Protein AF-A0A961JTB2-F1 (afdb_monomer_lite)

Secondary structure (DSSP, 8-state):
-HIIIIIHHHHSTTHHHHHHHHHHHHHHHHHHHHHHHHHHHTT----THHHHHHHHHHHHHHHHHHTTT---TTHHHHHHHHHHHHHHHHHHHHHHHHHHH---HHHHHHTT-

pLDDT: mean 92.81, std 3.12, range [81.19, 97.75]

Radius of gyration: 18.01 Å; chains: 1; bounding box: 35×44×41 Å

Foldseek 3Di:
DCCVVPPCCCPNPCVVVSVVVVCVVVVVVVVLVVVVVVCVVVVHDAPLLVLLQVQLQVQLVVLVVVCPPDPDPVSNVVSNVRSNVRSVVLLVQLVVCCVPVVDDSHVRNVVSD

Sequence (113 aa):
AIRIIFWDPLFGDFASYTRGQLLIKAGPLVLIAIGLSLGFKAGIWNIGAEGQYIIGAVVGAGVGLAFYPTENRLIFPLMIAAGALGGWAWAMIPALLKTRLGTNEILVSLMLV

Structure (mmCIF, N/CA/C/O backbone):
data_AF-A0A961JTB2-F1
#
_entry.id   AF-A0A961JTB2-F1
#
loop_
_atom_site.group_PDB
_atom_site.id
_atom_site.type_symbol
_atom_site.label_atom_id
_atom_site.label_alt_id
_atom_site.label_comp_id
_atom_site.label_asym_id
_atom_site.label_entity_id
_atom_site.label_seq_id
_atom_site.pdbx_PDB_ins_code
_atom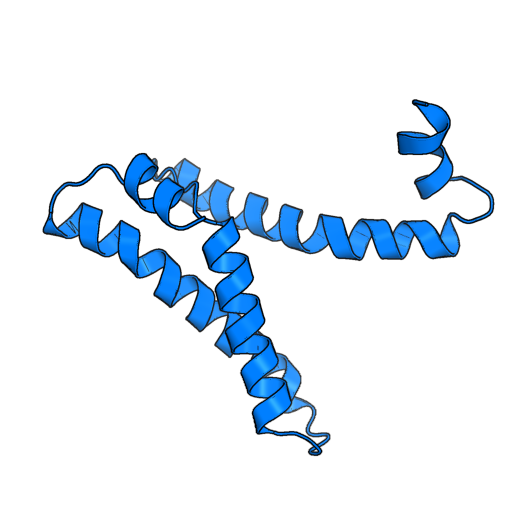_site.Cartn_x
_atom_site.Cartn_y
_atom_site.Cartn_z
_atom_site.occupancy
_atom_site.B_iso_or_equiv
_atom_site.auth_seq_id
_atom_site.auth_comp_id
_atom_site.auth_asym_id
_atom_site.auth_atom_id
_atom_site.pdbx_PDB_model_num
ATOM 1 N N . ALA A 1 1 ? 19.977 25.190 0.223 1.00 81.19 1 ALA A N 1
ATOM 2 C CA . ALA A 1 1 ? 19.169 24.046 0.699 1.00 81.19 1 ALA A CA 1
ATOM 3 C C . ALA A 1 1 ? 17.825 23.946 -0.025 1.00 81.19 1 ALA A C 1
ATOM 5 O O . ALA A 1 1 ? 17.649 22.994 -0.765 1.00 81.19 1 ALA A O 1
ATOM 6 N N . ILE A 1 2 ? 16.920 24.928 0.101 1.00 89.50 2 ILE A N 1
ATOM 7 C CA . ILE A 1 2 ? 15.562 24.869 -0.491 1.00 89.50 2 ILE A CA 1
ATOM 8 C C . ILE A 1 2 ? 15.582 24.578 -2.000 1.00 89.50 2 ILE A C 1
ATOM 10 O O . ILE A 1 2 ? 14.913 23.655 -2.448 1.00 89.50 2 ILE A O 1
ATOM 14 N N . ARG A 1 3 ? 16.404 25.298 -2.776 1.00 89.50 3 ARG A N 1
ATOM 15 C CA . ARG A 1 3 ? 16.547 25.059 -4.223 1.00 89.50 3 ARG A CA 1
ATOM 16 C C . ARG A 1 3 ? 16.988 23.621 -4.544 1.00 89.50 3 ARG A C 1
ATOM 18 O O . ARG A 1 3 ? 16.351 22.957 -5.349 1.00 89.50 3 ARG A O 1
ATOM 25 N N . ILE A 1 4 ? 18.005 23.128 -3.841 1.00 87.31 4 ILE A N 1
ATOM 26 C CA . ILE A 1 4 ? 18.564 21.780 -4.037 1.00 87.31 4 ILE A CA 1
ATOM 27 C C . ILE A 1 4 ? 17.541 20.686 -3.704 1.00 87.31 4 ILE A C 1
ATOM 29 O O . ILE A 1 4 ? 17.515 19.647 -4.351 1.00 87.31 4 ILE A O 1
ATOM 33 N N . ILE A 1 5 ? 16.689 20.913 -2.703 1.00 87.00 5 ILE A N 1
ATOM 34 C CA . ILE A 1 5 ? 15.716 19.915 -2.240 1.00 87.00 5 ILE A CA 1
ATOM 35 C C . ILE A 1 5 ? 14.428 19.947 -3.075 1.00 87.00 5 ILE A C 1
ATOM 37 O O . ILE A 1 5 ? 13.874 18.893 -3.367 1.00 87.00 5 ILE A O 1
ATOM 41 N N . PHE A 1 6 ? 13.944 21.131 -3.463 1.00 89.12 6 PHE A N 1
ATOM 42 C CA . PHE A 1 6 ? 12.609 21.285 -4.058 1.00 89.12 6 PHE A CA 1
ATOM 43 C C . PHE A 1 6 ? 12.609 21.678 -5.539 1.00 89.12 6 PHE A C 1
ATOM 45 O O . PHE A 1 6 ? 11.664 21.345 -6.246 1.00 89.12 6 PHE A O 1
ATOM 52 N N . TRP A 1 7 ? 13.635 22.379 -6.026 1.00 90.75 7 TRP A N 1
ATOM 53 C CA . TRP A 1 7 ? 13.667 22.901 -7.397 1.00 90.75 7 TRP A CA 1
ATOM 54 C C . TRP A 1 7 ? 14.510 22.032 -8.328 1.00 90.75 7 TRP A C 1
ATOM 56 O O . TRP A 1 7 ? 14.036 21.586 -9.372 1.00 90.75 7 TRP A O 1
ATOM 66 N N . ASP A 1 8 ? 15.749 21.749 -7.937 1.00 90.56 8 ASP A N 1
ATOM 67 C CA . ASP A 1 8 ? 16.717 21.048 -8.781 1.00 90.56 8 ASP A CA 1
ATOM 68 C C . ASP A 1 8 ? 16.293 19.601 -9.138 1.00 90.56 8 ASP A C 1
ATOM 70 O O . ASP A 1 8 ? 16.505 19.197 -10.282 1.00 90.56 8 ASP A O 1
ATOM 74 N N . PRO A 1 9 ? 15.604 18.829 -8.268 1.00 89.31 9 PRO A N 1
ATOM 75 C CA . PRO A 1 9 ? 15.081 17.508 -8.634 1.00 89.31 9 PRO A CA 1
ATOM 76 C C . PRO A 1 9 ? 14.007 17.544 -9.728 1.00 89.31 9 PRO A C 1
ATOM 78 O O . PRO A 1 9 ? 13.833 16.567 -10.457 1.00 89.31 9 PRO A O 1
ATOM 81 N N . LEU A 1 10 ? 13.279 18.660 -9.834 1.00 90.44 10 LEU A N 1
ATOM 82 C CA . LEU A 1 10 ? 12.180 18.836 -10.781 1.00 90.44 10 LEU A CA 1
ATOM 83 C C . LEU A 1 10 ? 12.634 19.522 -12.073 1.00 90.44 10 LEU A C 1
ATOM 85 O O . LEU A 1 10 ? 12.169 19.141 -13.149 1.00 90.44 10 LEU A O 1
ATOM 89 N N . PHE A 1 11 ? 13.536 20.501 -11.982 1.00 93.19 11 PHE A N 1
ATOM 90 C CA . PHE A 1 11 ? 13.876 21.412 -13.083 1.00 93.19 11 PHE A CA 1
ATOM 91 C C . PHE A 1 11 ? 15.380 21.596 -13.327 1.00 93.19 11 PHE A C 1
ATOM 93 O O . PHE A 1 11 ? 15.745 22.342 -14.230 1.00 93.19 11 PHE A O 1
ATOM 100 N N . GLY A 1 12 ? 16.251 20.960 -12.540 1.00 90.06 12 GLY A N 1
ATOM 101 C CA . GLY A 1 12 ? 17.701 21.043 -12.727 1.00 90.06 12 GLY A CA 1
ATOM 102 C C . GLY A 1 12 ? 18.211 20.225 -13.916 1.00 90.06 12 GLY A C 1
ATOM 103 O O . GLY A 1 12 ? 17.469 19.466 -14.541 1.00 90.06 12 GLY A O 1
ATOM 104 N N . ASP A 1 13 ? 19.512 20.325 -14.183 1.00 90.88 13 ASP A N 1
ATOM 105 C CA . ASP A 1 13 ? 20.164 19.679 -15.333 1.00 90.88 13 ASP A CA 1
ATOM 106 C C . ASP A 1 13 ? 20.022 18.143 -15.327 1.00 90.88 13 ASP A C 1
ATOM 108 O O . ASP A 1 13 ? 19.934 17.509 -16.376 1.00 90.88 13 ASP A O 1
ATOM 112 N N . PHE A 1 14 ? 19.915 17.538 -14.138 1.00 88.81 14 PHE A N 1
ATOM 113 C CA . PHE A 1 14 ? 19.720 16.094 -13.944 1.00 88.81 14 PHE A CA 1
ATOM 114 C C . PHE A 1 14 ? 18.252 15.685 -13.737 1.00 88.81 14 PHE A C 1
ATOM 116 O O . PHE A 1 14 ? 17.970 14.546 -13.358 1.00 88.81 14 PHE A O 1
ATOM 123 N N . ALA A 1 15 ? 17.290 16.585 -13.967 1.00 89.06 15 ALA A N 1
ATOM 124 C CA . ALA A 1 15 ? 15.880 16.337 -13.663 1.00 89.06 15 ALA A CA 1
ATOM 125 C C . ALA A 1 15 ? 15.288 15.129 -14.409 1.00 89.06 15 ALA A C 1
ATOM 127 O O . ALA A 1 15 ? 14.384 14.480 -13.886 1.00 89.06 15 ALA A O 1
ATOM 128 N N . SER A 1 16 ? 15.792 14.783 -15.598 1.00 90.19 16 SER A N 1
ATOM 129 C CA . SER A 1 16 ? 15.352 13.587 -16.336 1.00 90.19 16 SER A CA 1
ATOM 130 C C . SER A 1 16 ? 15.522 12.301 -15.518 1.00 90.19 16 SER A C 1
ATOM 132 O O . SER A 1 16 ? 14.619 11.468 -15.489 1.00 90.19 16 SER A O 1
ATOM 134 N N . TYR A 1 17 ? 16.636 12.174 -14.796 1.00 89.88 17 TYR A N 1
ATOM 135 C CA . TYR A 1 17 ? 16.911 11.054 -13.901 1.00 89.88 17 TYR A CA 1
ATOM 136 C C . TYR A 1 17 ? 16.187 11.212 -12.557 1.00 89.88 17 TYR A C 1
ATOM 138 O O . TYR A 1 17 ? 15.531 10.286 -12.071 1.00 89.88 17 TYR A O 1
ATOM 146 N N . THR A 1 18 ? 16.263 12.403 -11.958 1.00 92.12 18 THR A N 1
ATOM 147 C CA . THR A 1 18 ? 15.780 12.624 -10.589 1.00 92.12 18 THR A CA 1
ATOM 148 C C . THR A 1 18 ? 14.256 12.550 -10.475 1.00 92.12 18 THR A C 1
ATOM 150 O O . THR A 1 18 ? 13.755 12.052 -9.469 1.00 92.12 18 THR A O 1
ATOM 153 N N . ARG A 1 19 ? 13.497 12.948 -11.508 1.00 92.12 19 ARG A N 1
ATOM 154 C CA . ARG A 1 19 ? 12.023 12.837 -11.520 1.00 92.12 19 ARG A CA 1
ATOM 155 C C . ARG A 1 19 ? 11.543 11.397 -11.352 1.00 92.12 19 ARG A C 1
ATOM 157 O O . ARG A 1 19 ? 10.622 11.155 -10.576 1.00 92.12 19 ARG A O 1
ATOM 164 N N . GLY A 1 20 ? 12.175 10.445 -12.041 1.00 92.31 20 GLY A N 1
ATOM 165 C CA . GLY A 1 20 ? 11.835 9.025 -11.922 1.00 92.31 20 GLY A CA 1
ATOM 166 C C . GLY A 1 20 ? 12.071 8.508 -10.504 1.00 92.31 20 GLY A C 1
ATOM 167 O O . GLY A 1 20 ? 11.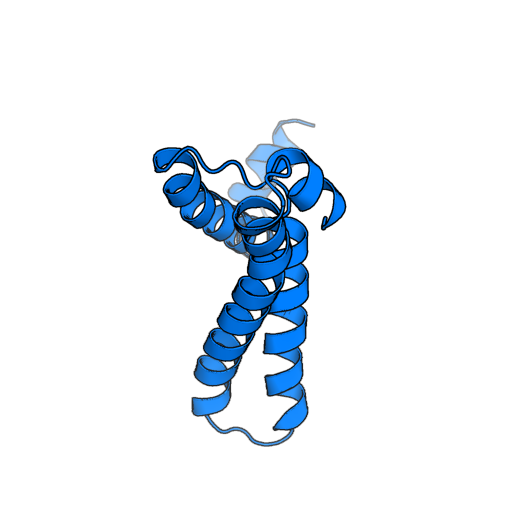190 7.887 -9.917 1.00 92.31 20 GLY A O 1
ATOM 168 N N . GLN A 1 21 ? 13.215 8.854 -9.909 1.00 90.50 21 GLN A N 1
ATOM 169 C CA . GLN A 1 21 ? 13.540 8.512 -8.518 1.00 90.50 21 GLN A CA 1
ATOM 170 C C . GLN A 1 21 ? 12.532 9.100 -7.523 1.00 90.50 21 GLN A C 1
ATOM 172 O O . GLN A 1 21 ? 12.135 8.439 -6.562 1.00 90.50 21 GLN A O 1
ATOM 177 N N . LEU A 1 22 ? 12.084 10.331 -7.777 1.00 91.88 22 LEU A N 1
ATOM 178 C CA . LEU A 1 22 ? 11.052 10.999 -6.991 1.00 91.88 22 LEU A CA 1
ATOM 179 C C . LEU A 1 22 ? 9.733 10.225 -7.049 1.00 91.88 22 LEU A C 1
ATOM 181 O O . LEU A 1 22 ? 9.152 9.938 -6.007 1.00 91.88 22 LEU A O 1
ATOM 185 N N . LEU A 1 23 ? 9.297 9.825 -8.245 1.00 91.50 23 LEU A N 1
ATOM 186 C CA . LEU A 1 23 ? 8.064 9.061 -8.442 1.00 91.50 23 LEU A CA 1
ATOM 187 C C . LEU A 1 23 ? 8.138 7.644 -7.866 1.00 91.50 23 LEU A C 1
ATOM 189 O O . LEU A 1 23 ? 7.149 7.179 -7.310 1.00 91.50 23 LEU A O 1
ATOM 193 N N . ILE A 1 24 ? 9.293 6.975 -7.933 1.00 92.75 24 ILE A N 1
ATOM 194 C CA . ILE A 1 24 ? 9.483 5.641 -7.339 1.00 92.75 24 ILE A CA 1
ATOM 195 C C . ILE A 1 24 ? 9.264 5.682 -5.821 1.00 92.75 24 ILE A C 1
ATOM 197 O O . ILE A 1 24 ? 8.689 4.755 -5.260 1.00 92.75 24 ILE A O 1
ATOM 201 N N . LYS A 1 25 ? 9.676 6.768 -5.154 1.00 90.50 25 LYS A N 1
ATOM 202 C CA . LYS A 1 25 ? 9.466 6.946 -3.708 1.00 90.50 25 LYS A CA 1
ATOM 203 C C . LYS A 1 25 ? 8.089 7.516 -3.371 1.00 90.50 25 LYS A C 1
ATOM 205 O O . LYS A 1 25 ? 7.450 7.061 -2.429 1.00 90.50 25 LYS A O 1
ATOM 210 N N . ALA A 1 26 ? 7.626 8.507 -4.129 1.00 93.00 26 ALA A N 1
ATOM 211 C CA . ALA A 1 26 ? 6.359 9.186 -3.872 1.00 93.00 26 ALA A CA 1
ATOM 212 C C . ALA A 1 26 ? 5.144 8.331 -4.251 1.00 93.00 26 ALA A C 1
ATOM 214 O O . ALA A 1 26 ? 4.126 8.397 -3.571 1.00 93.00 26 ALA A O 1
ATOM 215 N N . GLY A 1 27 ? 5.242 7.515 -5.303 1.00 94.12 27 GLY A N 1
ATOM 216 C CA . GLY A 1 27 ? 4.148 6.687 -5.813 1.00 94.12 27 GLY A CA 1
ATOM 217 C C . GLY A 1 27 ? 3.522 5.797 -4.736 1.00 94.12 27 GLY A C 1
ATOM 218 O O . GLY A 1 27 ? 2.323 5.933 -4.483 1.00 94.12 27 GLY A O 1
ATOM 219 N N . PRO A 1 28 ? 4.305 4.950 -4.041 1.00 92.12 28 PRO A N 1
ATOM 220 C CA . PRO A 1 28 ? 3.792 4.136 -2.943 1.00 92.12 28 PRO A CA 1
ATOM 221 C C . PRO A 1 28 ? 3.155 4.963 -1.821 1.00 92.12 28 PRO A C 1
ATOM 223 O O . PRO A 1 28 ? 2.065 4.633 -1.361 1.00 92.12 28 PRO A O 1
ATOM 226 N N . LEU A 1 29 ? 3.778 6.079 -1.425 1.00 93.88 29 LEU A N 1
ATOM 227 C CA . LEU A 1 29 ? 3.259 6.951 -0.364 1.00 93.88 29 LEU A CA 1
ATOM 228 C C . LEU A 1 29 ? 1.910 7.582 -0.737 1.00 93.88 29 LEU A C 1
ATOM 230 O O . LEU A 1 29 ? 1.001 7.637 0.090 1.00 93.88 29 LEU A O 1
ATOM 234 N N . VAL A 1 30 ? 1.753 8.016 -1.990 1.00 95.56 30 VAL A N 1
ATOM 235 C CA . VAL A 1 30 ? 0.490 8.561 -2.507 1.00 95.56 30 VAL A CA 1
ATOM 236 C C . VAL A 1 30 ? -0.597 7.486 -2.528 1.00 95.56 30 VAL A C 1
ATOM 238 O O . VAL A 1 30 ? -1.720 7.756 -2.109 1.00 95.56 30 VAL A O 1
ATOM 241 N N . LEU A 1 31 ? -0.277 6.259 -2.955 1.00 93.25 31 LEU A N 1
ATOM 242 C CA . LEU A 1 31 ? -1.232 5.145 -2.943 1.00 93.25 31 LEU A CA 1
ATOM 243 C C . LEU A 1 31 ? -1.699 4.804 -1.522 1.00 93.25 31 LEU A C 1
ATOM 245 O O . LEU A 1 31 ? -2.898 4.627 -1.301 1.00 93.25 31 LEU A O 1
ATOM 249 N N . ILE A 1 32 ? -0.779 4.781 -0.552 1.00 94.38 32 ILE A N 1
ATOM 250 C CA . ILE A 1 32 ? -1.104 4.585 0.867 1.00 94.38 32 ILE A CA 1
ATOM 251 C C . ILE A 1 32 ? -2.029 5.703 1.363 1.00 94.38 32 ILE A C 1
ATOM 253 O O . ILE A 1 32 ? -3.062 5.419 1.968 1.00 94.38 32 ILE A O 1
ATOM 257 N N . ALA A 1 33 ? -1.708 6.967 1.067 1.00 94.50 33 ALA A N 1
ATOM 258 C CA . ALA A 1 33 ? -2.523 8.112 1.473 1.00 94.50 33 ALA A CA 1
ATOM 259 C C . ALA A 1 33 ? -3.949 8.048 0.898 1.00 94.50 33 ALA A C 1
ATOM 261 O O . ALA A 1 33 ? -4.919 8.297 1.616 1.00 94.50 33 ALA A O 1
ATOM 262 N N . ILE A 1 34 ? -4.092 7.663 -0.374 1.00 95.06 34 ILE A N 1
ATOM 263 C CA . ILE A 1 34 ? -5.399 7.479 -1.017 1.00 95.06 34 ILE A CA 1
ATOM 264 C C . ILE A 1 34 ? -6.184 6.358 -0.325 1.00 95.06 34 ILE A C 1
ATOM 266 O O . ILE A 1 34 ? -7.347 6.567 0.023 1.00 95.06 34 ILE A O 1
ATOM 270 N N . GLY A 1 35 ? -5.563 5.204 -0.069 1.00 92.62 35 GLY A N 1
ATOM 271 C CA . GLY A 1 35 ? -6.212 4.085 0.620 1.00 92.62 35 GLY A CA 1
ATOM 272 C C . GLY A 1 35 ? -6.677 4.450 2.033 1.00 92.62 35 GLY A C 1
ATOM 273 O O . GLY A 1 35 ? -7.836 4.228 2.386 1.00 92.62 35 GLY A O 1
ATOM 274 N N . LEU A 1 36 ? -5.808 5.088 2.820 1.00 94.00 36 LEU A N 1
ATOM 275 C CA . LEU A 1 36 ? -6.128 5.537 4.178 1.00 94.00 36 LEU A CA 1
ATOM 276 C C . LEU A 1 36 ? -7.223 6.604 4.208 1.00 94.00 36 LEU A C 1
ATOM 278 O O . LEU A 1 36 ? -8.048 6.592 5.118 1.00 94.00 36 LEU A O 1
ATOM 282 N N . SER A 1 37 ? -7.295 7.482 3.201 1.00 94.50 37 SER A N 1
ATOM 283 C CA . SER A 1 37 ? -8.336 8.515 3.132 1.00 94.50 37 SER A CA 1
ATOM 284 C C . SER A 1 37 ? -9.758 7.934 3.148 1.00 94.50 37 SER A C 1
ATOM 286 O O . SER A 1 37 ? -10.674 8.553 3.690 1.00 94.50 37 SER A O 1
ATOM 288 N N . LEU A 1 38 ? -9.945 6.724 2.607 1.00 92.25 38 LEU A N 1
ATOM 289 C CA . LEU A 1 38 ? -11.219 6.006 2.652 1.00 92.25 38 LEU A CA 1
ATOM 290 C C . LEU A 1 38 ? -11.514 5.472 4.060 1.00 92.25 38 LEU A C 1
ATOM 292 O O . LEU A 1 38 ? -12.640 5.603 4.536 1.00 92.25 38 LEU A O 1
ATOM 296 N N . GLY A 1 39 ? -10.506 4.927 4.747 1.00 90.00 39 GLY A N 1
ATOM 297 C CA . GLY A 1 39 ? -10.628 4.456 6.132 1.00 90.00 39 GLY A CA 1
ATOM 298 C C . GLY A 1 39 ? -10.934 5.589 7.113 1.00 90.00 39 GLY A C 1
ATOM 299 O O . GLY A 1 39 ? -11.844 5.470 7.934 1.00 90.00 39 GLY A O 1
ATOM 300 N N . PHE A 1 40 ? -10.267 6.736 6.957 1.00 91.81 40 PHE A N 1
ATOM 301 C CA . PHE A 1 40 ? -10.508 7.919 7.786 1.00 91.81 40 PHE A CA 1
ATOM 302 C C . PHE A 1 40 ? -11.930 8.466 7.624 1.00 91.81 40 PHE A C 1
ATOM 304 O O . PHE A 1 40 ? -12.528 8.898 8.607 1.00 91.81 40 PHE A O 1
ATOM 311 N N . LYS A 1 41 ? -12.528 8.373 6.426 1.00 92.00 41 LYS A N 1
ATOM 312 C CA . LYS A 1 41 ? -13.951 8.712 6.222 1.00 92.00 41 LYS A CA 1
ATOM 313 C C . LYS A 1 41 ? -14.904 7.805 7.005 1.00 92.00 41 LYS A C 1
ATOM 315 O O . LYS A 1 41 ? -15.983 8.255 7.371 1.00 92.00 41 LYS A O 1
ATOM 320 N N . ALA A 1 42 ? -14.512 6.563 7.278 1.00 90.50 42 ALA A N 1
ATOM 321 C CA . ALA A 1 42 ? -15.265 5.629 8.114 1.00 90.50 42 ALA A CA 1
ATOM 322 C C . ALA A 1 42 ? -14.946 5.767 9.619 1.00 90.50 42 ALA A C 1
ATOM 324 O O . ALA A 1 42 ? -15.417 4.963 10.420 1.00 90.50 42 ALA A O 1
ATOM 325 N N . GLY A 1 43 ? -14.135 6.757 10.015 1.00 88.62 43 GLY A N 1
ATOM 326 C CA . GLY A 1 43 ? -13.700 6.951 11.400 1.00 88.62 43 GLY A CA 1
ATOM 327 C C . GLY A 1 43 ? -12.663 5.931 11.884 1.00 88.62 43 GLY A C 1
ATOM 328 O O . GLY A 1 43 ? -12.421 5.852 13.085 1.00 88.62 43 GLY A O 1
ATOM 329 N N . ILE A 1 44 ? -12.060 5.157 10.973 1.00 88.94 44 ILE A N 1
ATOM 330 C CA . ILE A 1 44 ? -11.034 4.155 11.281 1.00 88.94 44 ILE A CA 1
ATOM 331 C C . ILE A 1 44 ? -9.662 4.774 11.061 1.00 88.94 44 ILE A C 1
ATOM 333 O O . ILE A 1 44 ? -9.288 5.080 9.929 1.00 88.94 44 ILE A O 1
ATOM 337 N N . TRP A 1 45 ? -8.895 4.919 12.136 1.00 88.94 45 TRP A N 1
ATOM 338 C CA . TRP A 1 45 ? -7.576 5.545 12.102 1.00 88.94 45 TRP A CA 1
ATOM 339 C C . TRP A 1 45 ? -6.471 4.487 12.157 1.00 88.94 45 TRP A C 1
ATOM 341 O O . TRP A 1 45 ? -6.124 3.984 13.222 1.00 88.94 45 TRP A O 1
ATOM 351 N N . ASN A 1 46 ? -5.926 4.137 10.991 1.00 90.19 46 ASN A N 1
ATOM 352 C CA . ASN A 1 46 ? -4.853 3.153 10.850 1.00 90.19 46 ASN A CA 1
ATOM 353 C C . ASN A 1 46 ? -3.492 3.841 10.649 1.00 90.19 46 ASN A C 1
ATOM 355 O O . ASN A 1 46 ? -3.280 4.480 9.619 1.00 90.19 46 ASN A O 1
ATOM 359 N N . ILE A 1 47 ? -2.575 3.681 11.609 1.00 91.88 47 ILE A N 1
ATOM 360 C CA . ILE A 1 47 ? -1.196 4.198 11.523 1.00 91.88 47 ILE A CA 1
ATOM 361 C C . ILE A 1 47 ? -0.231 3.138 10.957 1.00 91.88 47 ILE A C 1
ATOM 363 O O . ILE A 1 47 ? 0.745 3.478 10.296 1.00 91.88 47 ILE A O 1
ATOM 367 N N . GLY A 1 48 ? -0.549 1.852 11.117 1.00 91.56 48 GLY A N 1
ATOM 368 C CA . GLY A 1 48 ? 0.266 0.702 10.691 1.00 91.56 48 GLY A CA 1
ATOM 369 C C . GLY A 1 48 ? 0.287 0.422 9.188 1.00 91.56 48 GLY A C 1
ATOM 370 O O . GLY A 1 48 ? 0.483 -0.719 8.772 1.00 91.56 48 GLY A O 1
ATOM 371 N N . ALA A 1 49 ? 0.031 1.426 8.348 1.00 92.69 49 ALA A N 1
ATOM 372 C CA . ALA A 1 49 ? 0.036 1.263 6.895 1.00 92.69 49 ALA A CA 1
ATOM 373 C C . ALA A 1 49 ? 1.442 0.993 6.333 1.00 92.69 49 ALA A C 1
ATOM 375 O O . ALA A 1 49 ? 1.570 0.354 5.291 1.00 92.69 49 ALA A O 1
ATOM 376 N N . GLU A 1 50 ? 2.488 1.432 7.036 1.00 92.75 50 GLU A N 1
ATOM 377 C CA . GLU A 1 50 ? 3.881 1.124 6.701 1.00 92.75 50 GLU A CA 1
ATOM 378 C C . GLU A 1 50 ? 4.146 -0.388 6.732 1.00 92.75 50 GLU A C 1
ATOM 380 O O . GLU A 1 50 ? 4.602 -0.950 5.735 1.00 92.75 50 GLU A O 1
ATOM 385 N N . GLY A 1 51 ? 3.734 -1.076 7.801 1.00 93.31 51 GLY A N 1
ATOM 386 C CA . GLY A 1 51 ? 3.834 -2.534 7.884 1.00 93.31 51 GLY A CA 1
ATOM 387 C C . GLY A 1 51 ? 3.025 -3.252 6.798 1.00 93.31 51 GLY A C 1
ATOM 388 O O . GLY A 1 51 ? 3.502 -4.216 6.201 1.00 93.31 51 GLY A O 1
ATOM 389 N N . GLN A 1 52 ? 1.831 -2.747 6.455 1.00 95.25 52 GLN A N 1
ATOM 390 C CA . GLN A 1 52 ? 1.028 -3.300 5.350 1.00 95.25 52 GLN A CA 1
ATOM 391 C C . GLN A 1 52 ? 1.745 -3.178 4.003 1.00 95.25 52 GLN A C 1
ATOM 393 O O . GLN A 1 52 ? 1.711 -4.110 3.199 1.00 95.25 52 GLN A O 1
ATOM 398 N N . TYR A 1 53 ? 2.407 -2.044 3.764 1.00 94.88 53 TYR A N 1
ATOM 399 C CA . TYR A 1 53 ? 3.213 -1.823 2.571 1.00 94.88 53 TYR A CA 1
ATOM 400 C C . TYR A 1 53 ? 4.405 -2.786 2.508 1.00 94.88 53 TYR A C 1
ATOM 402 O O . TYR A 1 53 ? 4.612 -3.423 1.474 1.00 94.88 53 TYR A O 1
ATOM 410 N N . ILE A 1 54 ? 5.143 -2.952 3.610 1.00 95.12 54 ILE A N 1
ATOM 411 C CA . ILE A 1 54 ? 6.298 -3.859 3.680 1.00 95.12 54 ILE A CA 1
ATOM 412 C C . ILE A 1 54 ? 5.866 -5.306 3.427 1.00 95.12 54 ILE A C 1
ATOM 414 O O . ILE A 1 54 ? 6.430 -5.976 2.562 1.00 95.12 54 ILE A O 1
ATOM 418 N N . ILE A 1 55 ? 4.839 -5.789 4.128 1.00 97.12 55 ILE A N 1
ATOM 419 C CA . ILE A 1 55 ? 4.356 -7.167 3.976 1.00 97.12 55 ILE A CA 1
ATOM 420 C C . ILE A 1 55 ? 3.778 -7.398 2.580 1.00 97.12 55 ILE A C 1
ATOM 422 O O . ILE A 1 55 ? 4.068 -8.421 1.960 1.00 97.12 55 ILE A O 1
ATOM 426 N N . GLY A 1 56 ? 3.027 -6.437 2.038 1.00 96.62 56 GLY A N 1
ATOM 427 C CA . GLY A 1 56 ? 2.549 -6.504 0.659 1.00 96.62 56 GLY A CA 1
ATOM 428 C C . GLY A 1 56 ? 3.696 -6.592 -0.352 1.00 96.62 56 GLY A C 1
ATOM 429 O O . GLY A 1 56 ? 3.649 -7.417 -1.266 1.00 96.62 56 GLY A O 1
ATOM 430 N N . ALA A 1 57 ? 4.764 -5.812 -0.163 1.00 95.69 57 ALA A N 1
ATOM 431 C CA . ALA A 1 57 ? 5.951 -5.868 -1.011 1.00 95.69 57 ALA A CA 1
ATOM 432 C C . 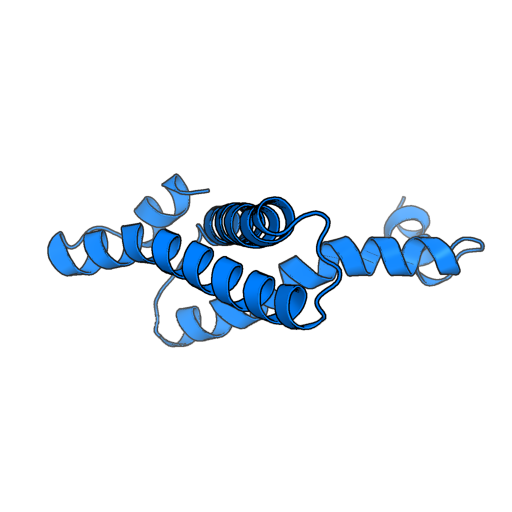ALA A 1 57 ? 6.670 -7.223 -0.914 1.00 95.69 57 ALA A C 1
ATOM 434 O O . ALA A 1 57 ? 7.029 -7.791 -1.945 1.00 95.69 57 ALA A O 1
ATOM 435 N N . VAL A 1 58 ? 6.827 -7.776 0.294 1.00 97.12 58 VAL A N 1
ATOM 436 C CA . VAL A 1 58 ? 7.450 -9.092 0.518 1.00 97.12 58 VAL A CA 1
ATOM 437 C C . VAL A 1 58 ? 6.651 -10.203 -0.157 1.00 97.12 58 VAL A C 1
ATOM 439 O O . VAL A 1 58 ? 7.225 -11.013 -0.881 1.00 97.12 58 VAL A O 1
ATOM 442 N N . VAL A 1 59 ? 5.330 -10.233 0.029 1.00 97.75 59 VAL A N 1
ATOM 443 C CA . VAL A 1 59 ? 4.470 -11.267 -0.565 1.00 97.75 59 VAL A CA 1
ATOM 444 C C . VAL A 1 59 ? 4.447 -11.150 -2.092 1.00 97.75 59 VAL A C 1
ATOM 446 O O . VAL A 1 59 ? 4.614 -12.152 -2.787 1.00 97.75 59 VAL A O 1
ATOM 449 N N . GLY A 1 60 ? 4.309 -9.934 -2.630 1.00 97.00 60 GLY A N 1
ATOM 450 C CA . GLY A 1 60 ? 4.342 -9.695 -4.074 1.00 97.00 60 GLY A CA 1
ATOM 451 C C . GLY A 1 60 ? 5.685 -10.077 -4.706 1.00 97.00 60 GLY A C 1
ATOM 452 O O . GLY A 1 60 ? 5.715 -10.773 -5.720 1.00 97.00 60 GLY A O 1
ATOM 453 N N . ALA A 1 61 ? 6.806 -9.691 -4.090 1.00 96.12 61 ALA A N 1
ATOM 454 C CA . ALA A 1 61 ? 8.142 -10.077 -4.548 1.00 96.12 61 ALA A CA 1
ATOM 455 C C . ALA A 1 61 ? 8.379 -11.591 -4.433 1.00 96.12 61 ALA A C 1
ATOM 457 O O . ALA A 1 61 ? 8.972 -12.189 -5.332 1.00 96.12 61 ALA A O 1
ATOM 458 N N . GLY A 1 62 ? 7.867 -12.219 -3.371 1.00 96.94 62 GLY A N 1
ATOM 459 C CA . GLY A 1 62 ? 7.924 -13.663 -3.160 1.00 96.94 62 GLY A CA 1
ATOM 460 C C . GLY A 1 62 ? 7.266 -14.449 -4.294 1.00 96.94 62 GLY A C 1
ATOM 461 O O . GLY A 1 62 ? 7.821 -15.450 -4.735 1.00 96.94 62 GLY A O 1
ATOM 462 N N . VAL A 1 63 ? 6.147 -13.960 -4.839 1.00 96.56 63 VAL A N 1
ATOM 463 C CA . VAL A 1 63 ? 5.528 -14.545 -6.041 1.00 96.56 63 VAL A CA 1
ATOM 464 C C . VAL A 1 63 ? 6.456 -14.448 -7.250 1.00 96.56 63 VAL A C 1
ATOM 466 O O . VAL A 1 63 ? 6.654 -15.444 -7.940 1.00 96.56 63 VAL A O 1
ATOM 469 N N . GLY A 1 64 ? 7.058 -13.284 -7.503 1.00 95.25 64 GLY A N 1
ATOM 470 C CA . GLY A 1 64 ? 8.003 -13.123 -8.614 1.00 95.25 64 GLY A CA 1
ATOM 471 C C . GLY A 1 64 ? 9.190 -14.089 -8.518 1.00 95.25 64 GLY A C 1
ATOM 472 O O . GLY A 1 64 ? 9.565 -14.714 -9.507 1.00 95.25 64 GLY A O 1
ATOM 473 N N . LEU A 1 65 ? 9.724 -14.270 -7.307 1.00 95.44 65 LEU A N 1
ATOM 474 C CA . LEU A 1 65 ? 10.791 -15.231 -7.017 1.00 95.44 65 LEU A CA 1
ATOM 475 C C . LEU A 1 65 ? 10.339 -16.686 -7.193 1.00 95.44 65 LEU A C 1
ATOM 477 O O . LEU A 1 65 ? 11.081 -17.482 -7.758 1.00 95.44 65 LEU A O 1
ATOM 481 N N . ALA A 1 66 ? 9.128 -17.034 -6.755 1.00 95.75 66 ALA A N 1
ATOM 482 C CA . ALA A 1 66 ? 8.606 -18.399 -6.835 1.00 95.75 66 ALA A CA 1
ATOM 483 C C . ALA A 1 66 ? 8.422 -18.898 -8.278 1.00 95.75 66 ALA A C 1
ATOM 485 O O . ALA A 1 66 ? 8.512 -20.099 -8.524 1.00 95.75 66 ALA A O 1
ATOM 486 N N . PHE A 1 67 ? 8.175 -17.991 -9.229 1.00 94.88 67 PHE A N 1
ATOM 487 C CA . PHE A 1 67 ? 8.015 -18.325 -10.647 1.00 94.88 67 PHE A CA 1
ATOM 488 C C . PHE A 1 67 ? 9.276 -18.085 -11.490 1.00 94.88 67 PHE A C 1
ATOM 490 O O . PHE A 1 67 ? 9.258 -18.377 -12.687 1.00 94.88 67 PHE A O 1
ATOM 497 N N . TYR A 1 68 ? 10.375 -17.596 -10.910 1.00 91.25 68 TYR A N 1
ATOM 498 C CA . TYR A 1 68 ? 11.639 -17.409 -11.628 1.00 91.25 68 TYR A CA 1
ATOM 499 C C . TYR A 1 68 ? 12.189 -18.756 -12.152 1.00 91.25 68 TYR A C 1
ATOM 501 O O . TYR A 1 68 ? 12.172 -19.734 -11.403 1.00 91.25 68 TYR A O 1
ATOM 509 N N . PRO A 1 69 ? 12.694 -18.855 -13.404 1.00 93.25 69 PRO A N 1
ATOM 510 C CA . PRO A 1 69 ? 12.950 -17.795 -14.392 1.00 93.25 69 PRO A CA 1
ATOM 511 C C . PRO A 1 69 ? 11.833 -17.610 -15.440 1.00 93.25 69 PRO A C 1
ATOM 513 O O . PRO A 1 69 ? 12.083 -17.128 -16.539 1.00 93.25 69 PRO A O 1
ATOM 516 N N . THR A 1 70 ? 10.602 -18.026 -15.149 1.00 93.31 70 THR A N 1
ATOM 517 C CA . THR A 1 70 ? 9.495 -17.986 -16.115 1.00 93.31 70 THR A CA 1
ATOM 518 C C . THR A 1 70 ? 9.168 -16.550 -16.533 1.00 93.31 70 THR A C 1
ATOM 520 O O . THR A 1 70 ? 8.939 -15.688 -15.690 1.00 93.31 70 THR A O 1
ATOM 523 N N . GLU A 1 71 ? 9.044 -16.297 -17.837 1.00 89.62 71 GLU A N 1
ATOM 524 C CA . GLU A 1 71 ? 8.753 -14.961 -18.393 1.00 89.62 71 GLU A CA 1
ATOM 525 C C . GLU A 1 71 ? 7.254 -14.720 -18.662 1.00 89.62 71 GLU A C 1
ATOM 527 O O . GLU A 1 71 ? 6.857 -13.933 -19.527 1.00 89.62 71 GLU A O 1
ATOM 532 N N . ASN A 1 72 ? 6.372 -15.424 -17.950 1.00 94.38 72 ASN A N 1
ATOM 533 C CA . ASN A 1 72 ? 4.938 -15.321 -18.194 1.00 94.38 72 ASN A CA 1
ATOM 534 C C . ASN A 1 72 ? 4.410 -13.940 -17.764 1.00 94.38 72 ASN A C 1
ATOM 536 O O . ASN A 1 72 ? 4.513 -13.547 -16.603 1.00 94.38 72 ASN A O 1
ATOM 540 N N . ARG A 1 73 ? 3.754 -13.233 -18.693 1.00 93.88 73 ARG A N 1
ATOM 541 C CA . ARG A 1 73 ? 3.142 -11.911 -18.460 1.00 93.88 73 ARG A CA 1
ATOM 542 C C . ARG A 1 73 ? 2.107 -11.904 -17.327 1.00 93.88 73 ARG A C 1
ATOM 544 O O . ARG A 1 73 ? 1.860 -10.851 -16.749 1.00 93.88 73 ARG A O 1
ATOM 551 N N . LEU A 1 74 ? 1.521 -13.057 -16.991 1.00 95.44 74 LEU A N 1
ATOM 552 C CA . LEU A 1 74 ? 0.562 -13.212 -15.890 1.00 95.44 74 LEU A CA 1
ATOM 553 C C . LEU A 1 74 ? 1.198 -13.112 -14.495 1.00 95.44 74 LEU A C 1
ATOM 555 O O . LEU A 1 74 ? 0.476 -12.889 -13.524 1.00 95.44 74 LEU A O 1
ATOM 559 N N . ILE A 1 75 ? 2.525 -13.226 -14.384 1.00 95.06 75 ILE A N 1
ATOM 560 C CA . ILE A 1 75 ? 3.226 -13.118 -13.098 1.00 95.06 75 ILE A CA 1
ATOM 561 C C . ILE A 1 75 ? 3.030 -11.720 -12.511 1.00 95.06 75 ILE A C 1
ATOM 563 O O . ILE A 1 75 ? 2.742 -11.598 -11.328 1.00 95.06 75 ILE A O 1
ATOM 567 N N . PHE A 1 76 ? 3.093 -10.663 -13.325 1.00 95.06 76 PHE A N 1
ATOM 568 C CA . PHE A 1 76 ? 2.969 -9.294 -12.821 1.00 95.06 76 PHE A CA 1
ATOM 569 C C . PHE A 1 76 ? 1.590 -8.994 -12.189 1.00 95.06 76 PHE A C 1
ATOM 571 O O . PHE A 1 76 ? 1.558 -8.560 -11.035 1.00 95.06 76 PHE A O 1
ATOM 578 N N . PRO A 1 77 ? 0.442 -9.285 -12.841 1.00 96.88 77 PRO A N 1
ATOM 579 C CA . PRO A 1 77 ? -0.864 -9.213 -12.181 1.00 96.88 77 PRO A CA 1
ATOM 580 C C . PRO A 1 77 ? -0.963 -10.077 -10.917 1.00 96.88 77 PRO A C 1
ATOM 582 O O . PRO A 1 77 ? -1.555 -9.648 -9.927 1.00 96.88 77 PRO A O 1
ATOM 585 N N . LEU A 1 78 ? -0.362 -11.272 -10.925 1.00 96.81 78 LEU A N 1
ATOM 586 C CA . LEU A 1 78 ? -0.362 -12.162 -9.766 1.00 96.81 78 LEU A CA 1
ATOM 587 C C . LEU A 1 78 ? 0.426 -11.571 -8.588 1.00 96.81 78 LEU A C 1
ATOM 589 O O . LEU A 1 78 ? -0.039 -11.650 -7.455 1.00 96.81 78 LEU A O 1
ATOM 593 N N . MET A 1 79 ? 1.571 -10.930 -8.842 1.00 97.31 79 MET A N 1
ATOM 594 C CA . MET A 1 79 ? 2.354 -10.219 -7.825 1.00 97.31 79 MET A CA 1
ATOM 595 C C . MET A 1 79 ? 1.545 -9.084 -7.190 1.00 97.31 79 MET A C 1
ATOM 597 O O . MET A 1 79 ? 1.567 -8.932 -5.970 1.00 97.31 79 MET A O 1
ATOM 601 N N . ILE A 1 80 ? 0.799 -8.316 -7.996 1.00 96.38 80 ILE A N 1
ATOM 602 C CA . ILE A 1 80 ? -0.082 -7.246 -7.498 1.00 96.38 80 ILE A CA 1
ATOM 603 C C . ILE A 1 80 ? -1.173 -7.833 -6.597 1.00 96.38 80 ILE A C 1
ATOM 605 O O . ILE A 1 80 ? -1.374 -7.352 -5.482 1.00 96.38 80 ILE A O 1
ATOM 609 N N . ALA A 1 81 ? -1.859 -8.884 -7.056 1.00 97.75 81 ALA A N 1
ATOM 610 C CA . ALA A 1 81 ? -2.920 -9.530 -6.288 1.00 97.75 81 ALA A CA 1
ATOM 611 C C . ALA A 1 81 ? -2.393 -10.125 -4.974 1.00 97.75 81 ALA A C 1
ATOM 613 O O . ALA A 1 81 ? -2.984 -9.919 -3.916 1.00 97.75 81 ALA A O 1
ATOM 614 N N . ALA A 1 82 ? -1.251 -10.810 -5.020 1.00 97.69 82 ALA A N 1
ATOM 615 C CA . ALA A 1 82 ? -0.622 -11.394 -3.845 1.00 97.69 82 ALA A CA 1
ATOM 616 C C . ALA A 1 82 ? -0.158 -10.324 -2.849 1.00 97.69 82 ALA A C 1
ATOM 618 O O . ALA A 1 82 ? -0.405 -10.460 -1.654 1.00 97.69 82 ALA A O 1
ATOM 619 N N . GLY A 1 83 ? 0.443 -9.230 -3.324 1.00 97.38 83 GLY A N 1
ATOM 620 C CA . GLY A 1 83 ? 0.827 -8.111 -2.466 1.00 97.38 83 GLY A CA 1
ATOM 621 C C . GLY A 1 83 ? -0.375 -7.433 -1.805 1.00 97.38 83 GLY A C 1
ATOM 622 O O . GLY A 1 83 ? -0.340 -7.155 -0.607 1.00 97.38 83 GLY A O 1
ATOM 623 N N . ALA A 1 84 ? -1.476 -7.247 -2.542 1.00 96.31 84 ALA A N 1
ATOM 624 C CA . ALA A 1 84 ? -2.725 -6.731 -1.984 1.00 96.31 84 ALA A CA 1
ATOM 625 C C . ALA A 1 84 ? -3.294 -7.657 -0.892 1.00 96.31 84 ALA A C 1
ATOM 627 O O . ALA A 1 84 ? -3.691 -7.179 0.170 1.00 96.31 84 ALA A O 1
ATOM 628 N N . LEU A 1 85 ? -3.276 -8.977 -1.115 1.00 97.62 85 LEU A N 1
ATOM 629 C CA . LEU A 1 85 ? -3.691 -9.968 -0.117 1.00 97.62 85 LEU A CA 1
ATOM 630 C C . LEU A 1 85 ? -2.770 -9.982 1.109 1.00 97.62 85 LEU A C 1
ATOM 632 O O . LEU A 1 85 ? -3.263 -10.098 2.228 1.00 97.62 85 LEU A O 1
ATOM 636 N N . GLY A 1 86 ? -1.457 -9.824 0.920 1.00 97.19 86 GLY A N 1
ATOM 637 C CA . GLY A 1 86 ? -0.485 -9.724 2.010 1.00 97.19 86 GLY A CA 1
ATOM 638 C C . GLY A 1 86 ? -0.732 -8.503 2.896 1.00 97.19 86 GLY A C 1
ATOM 639 O O . GLY A 1 86 ? -0.840 -8.634 4.115 1.00 97.19 86 GLY A O 1
ATOM 640 N N . GLY A 1 87 ? -0.902 -7.325 2.289 1.00 95.88 87 GLY A N 1
ATOM 641 C CA . GLY A 1 87 ? -1.238 -6.098 3.015 1.00 95.88 87 GLY A CA 1
ATOM 642 C C . GLY A 1 87 ? -2.592 -6.188 3.727 1.00 95.88 87 GLY A C 1
ATOM 643 O O . GLY A 1 87 ? -2.703 -5.806 4.892 1.00 95.88 87 GLY A O 1
ATOM 644 N N . TRP A 1 88 ? -3.604 -6.767 3.070 1.00 95.62 88 TRP A N 1
ATOM 645 C CA . TRP A 1 88 ? -4.911 -7.035 3.676 1.00 95.62 88 TRP A CA 1
ATOM 646 C C . TRP A 1 88 ? -4.799 -7.966 4.888 1.00 95.62 88 TRP A C 1
ATOM 648 O O . TRP A 1 88 ? -5.325 -7.645 5.951 1.00 95.62 88 TRP A O 1
ATOM 658 N N . ALA A 1 89 ? -4.068 -9.075 4.769 1.00 96.75 89 ALA A N 1
ATOM 659 C CA . ALA A 1 89 ? -3.859 -10.014 5.867 1.00 96.75 89 ALA A CA 1
ATOM 660 C C . ALA A 1 89 ? -3.153 -9.354 7.064 1.00 96.75 89 ALA A C 1
ATOM 662 O O . ALA A 1 89 ? -3.528 -9.606 8.208 1.00 96.75 89 ALA A O 1
ATOM 663 N N . TRP A 1 90 ? -2.193 -8.455 6.822 1.00 95.81 90 TRP A N 1
ATOM 664 C CA . TRP A 1 90 ? -1.551 -7.677 7.888 1.00 95.81 90 TRP A CA 1
ATOM 665 C C . TRP A 1 90 ? -2.526 -6.701 8.563 1.00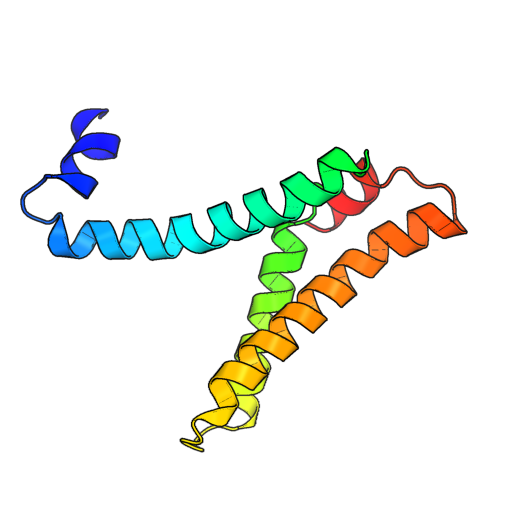 95.81 90 TRP A C 1
ATOM 667 O O . TRP A 1 90 ? -2.577 -6.603 9.789 1.00 95.81 90 TRP A O 1
ATOM 677 N N . ALA A 1 91 ? -3.374 -6.032 7.774 1.00 93.62 91 ALA A N 1
ATOM 678 C CA . ALA A 1 91 ? -4.421 -5.136 8.267 1.00 93.62 91 ALA A CA 1
ATOM 679 C C . ALA A 1 91 ? -5.497 -5.851 9.103 1.00 93.62 91 ALA A C 1
ATOM 681 O O . ALA A 1 91 ? -6.154 -5.223 9.939 1.00 93.62 91 ALA A O 1
ATOM 682 N N . MET A 1 92 ? -5.677 -7.161 8.910 1.00 94.31 92 MET A N 1
ATOM 683 C CA . MET A 1 92 ? -6.632 -7.948 9.687 1.00 94.31 92 MET A CA 1
ATOM 684 C C . MET A 1 92 ? -6.238 -8.069 11.159 1.00 94.31 92 MET A C 1
ATOM 686 O O . MET A 1 92 ? -7.126 -8.206 11.994 1.00 94.31 92 MET A O 1
ATOM 690 N N . ILE A 1 93 ? -4.952 -7.969 11.509 1.00 94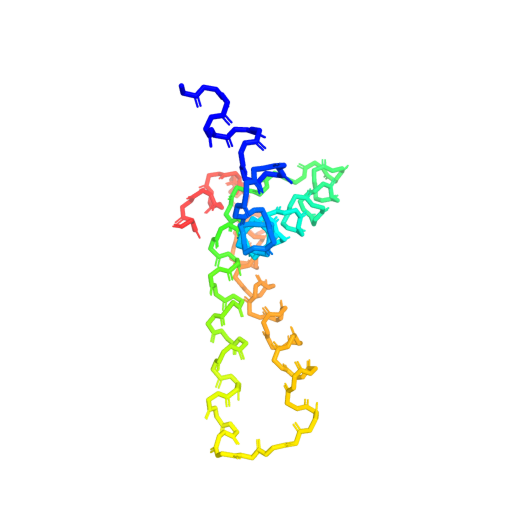.00 93 ILE A N 1
ATOM 691 C CA . ILE A 1 93 ? -4.494 -8.052 12.904 1.00 94.00 93 ILE A CA 1
ATOM 692 C C . ILE A 1 93 ? -5.165 -6.967 13.776 1.00 94.00 93 ILE A C 1
ATOM 694 O O . ILE A 1 93 ? -5.904 -7.331 14.696 1.00 94.00 93 ILE A O 1
ATOM 698 N N . PRO A 1 94 ? -5.011 -5.652 13.500 1.00 93.00 94 PRO A N 1
ATOM 699 C CA . PRO A 1 94 ? -5.660 -4.617 14.302 1.00 93.00 94 PRO A CA 1
ATOM 700 C C . PRO A 1 94 ? -7.186 -4.645 14.157 1.00 93.00 94 PRO A C 1
ATOM 702 O O . PRO A 1 94 ? -7.892 -4.379 15.131 1.00 93.00 94 PRO A O 1
ATOM 705 N N . ALA A 1 95 ? -7.714 -5.019 12.984 1.00 92.50 95 ALA A N 1
ATOM 706 C CA . ALA A 1 95 ? -9.156 -5.108 12.760 1.00 92.50 95 ALA A CA 1
ATOM 707 C C . ALA A 1 95 ? -9.818 -6.195 13.629 1.00 92.50 95 ALA A C 1
ATOM 709 O O . ALA A 1 95 ? -10.862 -5.959 14.244 1.00 92.50 9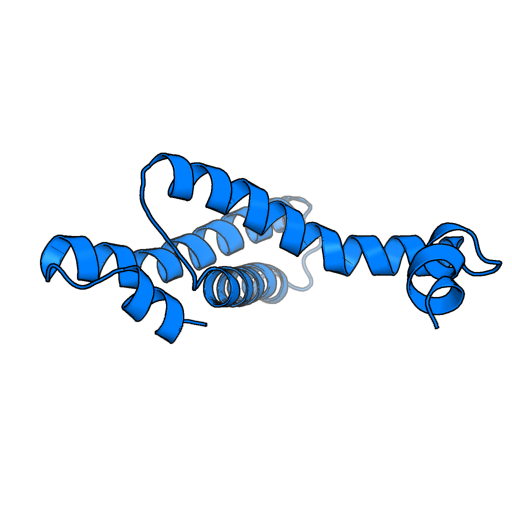5 ALA A O 1
ATOM 710 N N . LEU A 1 96 ? -9.206 -7.378 13.729 1.00 94.38 96 LEU A N 1
ATOM 711 C CA . LEU A 1 96 ? -9.696 -8.477 14.561 1.00 94.38 96 LEU A CA 1
ATOM 712 C C . LEU A 1 96 ? -9.579 -8.151 16.049 1.00 94.38 96 LEU A C 1
ATOM 714 O O . LEU A 1 96 ? -10.519 -8.401 16.802 1.00 94.38 96 LEU A O 1
ATOM 718 N N . LEU A 1 97 ? -8.462 -7.553 16.473 1.00 93.06 97 LEU A N 1
ATOM 719 C CA . LEU A 1 97 ? -8.267 -7.158 17.868 1.00 93.06 97 LEU A CA 1
ATOM 720 C C . LEU A 1 97 ? -9.280 -6.081 18.289 1.00 93.06 97 LEU A C 1
ATOM 722 O O . LEU A 1 97 ? -9.917 -6.224 19.331 1.00 93.06 97 LEU A O 1
ATOM 726 N N . LYS A 1 98 ? -9.550 -5.075 17.446 1.00 91.19 98 LYS A N 1
ATOM 727 C CA . LYS A 1 98 ? -10.616 -4.096 17.715 1.00 91.19 98 LYS A CA 1
ATOM 728 C C . LYS A 1 98 ? -11.997 -4.748 17.783 1.00 91.19 98 LYS A C 1
ATOM 730 O O . LYS A 1 98 ? -12.733 -4.505 18.733 1.00 91.19 98 LYS A O 1
ATOM 735 N N . THR A 1 99 ? -12.363 -5.565 16.795 1.00 92.56 99 THR A N 1
ATOM 736 C CA . THR A 1 99 ? -13.725 -6.129 16.704 1.00 92.56 99 THR A CA 1
ATOM 737 C C . THR A 1 99 ? -14.023 -7.191 17.758 1.00 92.56 99 THR A C 1
ATOM 739 O O . THR A 1 99 ? -15.169 -7.297 18.187 1.00 92.56 99 THR A O 1
ATOM 742 N N . ARG A 1 100 ? -13.024 -7.972 18.191 1.00 93.94 100 ARG A N 1
ATOM 743 C CA . ARG A 1 100 ? -13.217 -9.042 19.185 1.00 93.94 100 ARG A CA 1
ATOM 744 C C . ARG A 1 100 ? -12.870 -8.640 20.610 1.00 93.94 100 ARG A C 1
ATOM 746 O O . ARG A 1 100 ? -13.513 -9.128 21.531 1.00 93.94 100 ARG A O 1
ATOM 753 N N . LEU A 1 101 ? -11.850 -7.804 20.794 1.00 93.06 101 LEU A N 1
ATOM 754 C CA . LEU A 1 101 ? -11.322 -7.450 22.116 1.00 93.06 101 LEU A CA 1
ATOM 755 C C . LEU A 1 101 ? -11.593 -5.990 22.500 1.00 93.06 101 LEU A C 1
ATOM 757 O O . LEU A 1 101 ? -11.237 -5.584 23.601 1.00 93.06 101 LEU A O 1
ATOM 761 N N . GLY A 1 102 ? -12.198 -5.188 21.617 1.00 90.25 102 GLY A N 1
ATOM 762 C CA . GLY A 1 102 ? -12.495 -3.780 21.897 1.00 90.25 102 GLY A CA 1
ATOM 763 C C . GLY A 1 102 ? -11.248 -2.903 22.046 1.00 90.25 102 GLY A C 1
ATOM 764 O O . GLY A 1 102 ? -11.322 -1.825 22.632 1.00 90.25 102 GLY A O 1
ATOM 765 N N . THR A 1 103 ? -10.089 -3.353 21.555 1.00 91.75 103 THR A N 1
ATOM 766 C CA . THR A 1 103 ? -8.831 -2.604 21.667 1.00 91.75 103 THR A CA 1
ATOM 767 C C . THR A 1 103 ? -8.838 -1.353 20.797 1.00 91.75 103 THR A C 1
ATOM 769 O O . THR A 1 103 ? -9.454 -1.323 19.730 1.00 91.75 103 THR A O 1
ATOM 772 N N . ASN A 1 104 ? -8.060 -0.347 21.195 1.00 90.19 104 ASN A N 1
ATOM 773 C CA . ASN A 1 104 ? -7.845 0.841 20.380 1.00 90.19 104 ASN A CA 1
ATOM 774 C C . ASN A 1 104 ? -7.010 0.502 19.129 1.00 90.19 104 ASN A C 1
ATOM 776 O O . ASN A 1 104 ? -5.819 0.206 19.226 1.00 90.19 104 ASN A O 1
ATOM 780 N N . GLU A 1 105 ? -7.634 0.581 17.954 1.00 89.19 105 GLU A N 1
ATOM 781 C CA . GLU A 1 105 ? -6.993 0.308 16.660 1.00 89.19 105 GLU A CA 1
ATOM 782 C C . GLU A 1 105 ? -5.805 1.218 16.348 1.00 89.19 105 GLU A C 1
ATOM 784 O O . GLU A 1 105 ? -4.881 0.787 15.663 1.00 89.19 105 GLU A O 1
ATOM 789 N N . ILE A 1 106 ? -5.786 2.445 16.875 1.00 90.25 106 ILE A N 1
ATOM 790 C CA . ILE A 1 106 ? -4.684 3.387 16.661 1.00 90.25 106 ILE A CA 1
ATOM 791 C C . ILE A 1 106 ? -3.420 2.838 17.317 1.00 90.25 106 ILE A C 1
ATOM 793 O O . ILE A 1 106 ? -2.375 2.761 16.680 1.00 90.25 106 ILE A O 1
ATOM 797 N N . LEU A 1 107 ? -3.526 2.399 18.574 1.00 90.31 107 LEU A N 1
ATOM 798 C CA . LEU A 1 107 ? -2.387 1.871 19.326 1.00 90.31 107 LEU A CA 1
ATOM 799 C C . LEU A 1 107 ? -1.911 0.542 18.747 1.00 90.31 107 LEU A C 1
ATOM 801 O O . LEU A 1 107 ? -0.718 0.353 18.551 1.00 90.31 107 LEU A O 1
ATOM 805 N N . VAL A 1 108 ? -2.838 -0.366 18.434 1.00 91.38 108 VAL A N 1
ATOM 806 C CA . VAL A 1 108 ? -2.477 -1.676 17.881 1.00 91.38 108 VAL A CA 1
ATOM 807 C C . VAL A 1 108 ? -1.848 -1.531 16.497 1.00 91.38 108 VAL A C 1
ATOM 809 O O . VAL A 1 108 ? -0.847 -2.179 16.220 1.00 91.38 108 VAL A O 1
ATOM 812 N N . SER A 1 109 ? -2.389 -0.664 15.637 1.00 88.94 109 SER A N 1
ATOM 813 C CA . SER A 1 109 ? -1.804 -0.435 14.314 1.00 88.94 109 SER A CA 1
ATOM 814 C C . SER A 1 109 ? -0.449 0.273 14.384 1.00 88.94 109 SER A C 1
ATOM 816 O O . SER A 1 109 ? 0.432 -0.062 13.603 1.00 88.94 109 SER A O 1
ATOM 818 N N . LEU A 1 110 ? -0.231 1.171 15.350 1.00 91.56 110 LEU A N 1
ATOM 819 C CA . LEU A 1 110 ? 1.077 1.793 15.584 1.00 91.56 110 LEU A CA 1
ATOM 820 C C . LEU A 1 110 ? 2.161 0.763 15.952 1.00 91.56 110 LEU A C 1
ATOM 822 O O . LEU A 1 110 ? 3.307 0.924 15.557 1.00 91.56 110 LEU A O 1
ATOM 826 N N . MET A 1 111 ? 1.809 -0.299 16.683 1.00 91.69 111 MET A N 1
ATOM 827 C CA . MET A 1 111 ? 2.746 -1.377 17.047 1.00 91.69 111 MET A CA 1
ATOM 828 C C . MET A 1 111 ? 3.081 -2.325 15.883 1.00 91.69 111 MET A C 1
ATOM 830 O O . MET A 1 111 ? 3.916 -3.209 16.047 1.00 91.69 111 MET A O 1
ATOM 834 N N . LEU A 1 112 ? 2.409 -2.177 14.737 1.00 87.00 112 LEU A N 1
ATOM 835 C CA . LEU A 1 112 ? 2.586 -3.004 13.537 1.00 87.00 112 LEU A CA 1
ATOM 836 C C . LEU A 1 112 ? 3.330 -2.277 12.410 1.00 87.00 112 LEU A C 1
ATOM 838 O O . LEU A 1 112 ? 3.316 -2.762 11.273 1.00 87.00 112 LEU A O 1
ATOM 842 N N . VAL A 1 113 ? 3.904 -1.113 12.724 1.00 82.12 113 VAL A N 1
ATOM 843 C CA . VAL A 1 113 ? 4.863 -0.390 11.881 1.00 82.12 113 VAL A CA 1
ATOM 844 C C . VAL A 1 113 ? 6.198 -1.123 11.875 1.00 82.12 113 VAL A C 1
ATOM 846 O O . VAL A 1 113 ? 6.652 -1.528 12.969 1.00 82.12 113 VAL A O 1
#